Protein AF-A0A370KDG0-F1 (afdb_monomer_lite)

Structure (mmCIF, N/CA/C/O backbone):
data_AF-A0A370KDG0-F1
#
_entry.id   AF-A0A370KDG0-F1
#
loop_
_atom_site.group_PDB
_atom_site.id
_atom_site.type_symbol
_atom_site.label_atom_id
_atom_site.label_alt_id
_atom_site.label_comp_id
_atom_site.label_asym_id
_atom_site.label_entity_id
_atom_site.label_seq_id
_atom_site.pdbx_PDB_ins_code
_atom_site.Cartn_x
_atom_site.Cartn_y
_atom_site.Cartn_z
_atom_site.occupancy
_atom_site.B_iso_or_equiv
_atom_site.auth_seq_id
_atom_site.auth_comp_id
_atom_site.auth_asym_id
_atom_site.auth_atom_id
_atom_site.pdbx_PDB_model_num
ATOM 1 N N . MET A 1 1 ? -3.370 -17.925 -6.490 1.00 88.06 1 MET A N 1
ATOM 2 C CA . MET A 1 1 ? -2.415 -17.024 -7.178 1.00 88.06 1 MET A CA 1
ATOM 3 C C . MET A 1 1 ? -2.722 -15.598 -6.747 1.00 88.06 1 MET A C 1
ATOM 5 O O . MET A 1 1 ? -3.879 -15.213 -6.834 1.00 88.06 1 MET A O 1
ATOM 9 N N . ALA A 1 2 ? -1.748 -14.843 -6.236 1.00 93.31 2 ALA A N 1
ATOM 10 C CA . ALA A 1 2 ? -1.963 -13.452 -5.825 1.00 93.31 2 ALA A CA 1
ATOM 11 C C . ALA A 1 2 ? -1.588 -12.490 -6.960 1.00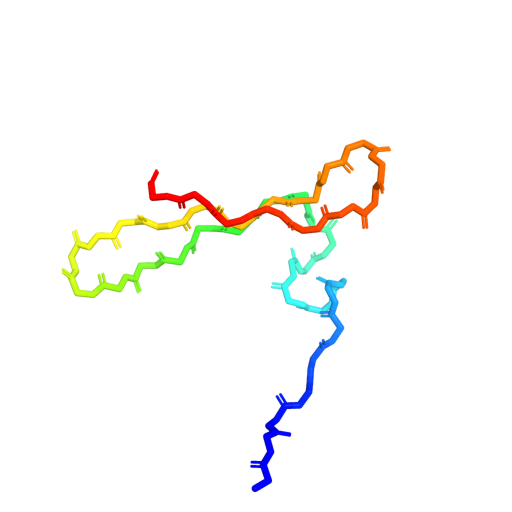 93.31 2 ALA A C 1
ATOM 13 O O . ALA A 1 2 ? -0.539 -12.657 -7.588 1.00 93.31 2 ALA A O 1
ATOM 14 N N . ARG A 1 3 ? -2.421 -11.473 -7.212 1.00 96.06 3 ARG A N 1
ATOM 15 C CA . ARG A 1 3 ? -2.086 -10.389 -8.145 1.00 96.06 3 ARG A CA 1
ATOM 16 C C . ARG A 1 3 ? -0.943 -9.562 -7.556 1.00 96.06 3 ARG A C 1
ATOM 18 O O . ARG A 1 3 ? -1.029 -9.113 -6.418 1.00 96.06 3 ARG A O 1
ATOM 25 N N . ARG A 1 4 ? 0.110 -9.342 -8.344 1.00 96.38 4 ARG A N 1
ATOM 26 C CA . ARG A 1 4 ? 1.228 -8.456 -7.991 1.00 96.38 4 ARG A CA 1
ATOM 27 C C . ARG A 1 4 ? 1.040 -7.092 -8.655 1.00 96.38 4 ARG A C 1
ATOM 29 O O . ARG A 1 4 ? 0.517 -7.009 -9.764 1.00 96.38 4 ARG A O 1
ATOM 36 N N . VAL A 1 5 ? 1.464 -6.034 -7.976 1.00 96.00 5 VAL A N 1
ATOM 37 C CA . VAL A 1 5 ? 1.488 -4.653 -8.477 1.00 96.00 5 VAL A CA 1
ATOM 38 C C . VAL A 1 5 ? 2.728 -3.963 -7.907 1.00 96.00 5 VAL A C 1
ATOM 40 O O . VAL A 1 5 ? 3.130 -4.272 -6.786 1.00 96.00 5 VAL A O 1
ATOM 43 N N . SER A 1 6 ? 3.368 -3.079 -8.673 1.00 96.62 6 SER A N 1
ATOM 44 C CA . SER A 1 6 ? 4.481 -2.274 -8.159 1.00 96.62 6 SER A CA 1
ATOM 45 C C . SER A 1 6 ? 3.962 -1.139 -7.274 1.00 96.62 6 SER A C 1
ATOM 47 O O . SER A 1 6 ? 2.858 -0.635 -7.482 1.00 96.62 6 SER A O 1
ATOM 49 N N . SER A 1 7 ? 4.771 -0.696 -6.311 1.00 94.75 7 SER A N 1
ATOM 50 C CA . SER A 1 7 ? 4.451 0.467 -5.471 1.00 94.75 7 SER A CA 1
ATOM 51 C C . SER A 1 7 ? 4.224 1.728 -6.309 1.00 94.75 7 SER A C 1
ATOM 53 O O . SER A 1 7 ? 3.277 2.465 -6.066 1.00 94.75 7 SER A O 1
ATOM 55 N N . GLN A 1 8 ? 5.031 1.931 -7.350 1.00 95.56 8 GLN A N 1
ATOM 56 C CA . GLN A 1 8 ? 4.917 3.075 -8.253 1.00 95.56 8 GLN A CA 1
ATOM 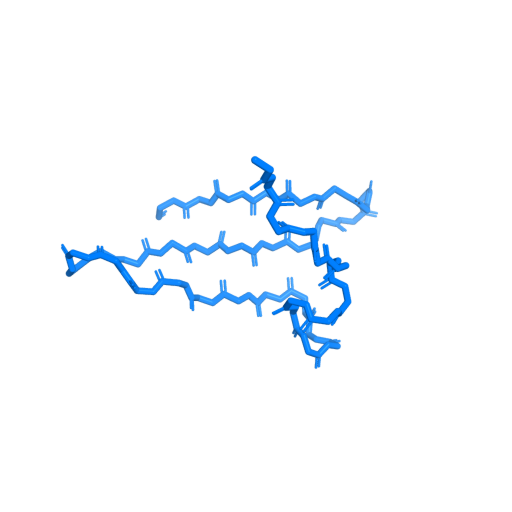57 C C . GLN A 1 8 ? 3.592 3.089 -9.030 1.00 95.56 8 GLN A C 1
ATOM 59 O O . GLN A 1 8 ? 2.963 4.138 -9.143 1.00 95.56 8 GLN A O 1
ATOM 64 N N . ALA A 1 9 ? 3.137 1.929 -9.522 1.00 96.31 9 ALA A N 1
ATOM 65 C CA . ALA A 1 9 ? 1.843 1.818 -10.195 1.00 96.31 9 ALA A CA 1
ATOM 66 C C . ALA A 1 9 ? 0.675 1.965 -9.210 1.00 96.31 9 ALA A C 1
ATOM 68 O O . ALA A 1 9 ? -0.341 2.571 -9.544 1.00 96.31 9 ALA A O 1
ATOM 69 N N . LEU A 1 10 ? 0.826 1.432 -7.994 1.00 96.06 10 LEU A N 1
ATOM 70 C CA . LEU A 1 10 ? -0.188 1.513 -6.945 1.00 96.06 10 LEU A CA 1
ATOM 71 C C . LEU A 1 10 ? -0.399 2.955 -6.460 1.00 96.06 10 LEU A C 1
ATOM 73 O O . LEU A 1 10 ? -1.539 3.375 -6.292 1.00 96.06 10 LEU A O 1
ATOM 77 N N . LEU A 1 11 ? 0.687 3.709 -6.282 1.00 95.75 11 LEU A N 1
ATOM 78 C CA . LEU A 1 11 ? 0.667 5.097 -5.815 1.00 95.75 11 LEU A CA 1
ATOM 79 C C . LEU A 1 11 ? 0.517 6.124 -6.950 1.00 95.75 11 LEU A C 1
ATOM 81 O O . LEU A 1 11 ? 0.398 7.311 -6.682 1.00 95.75 11 LEU A O 1
ATOM 85 N N . LYS A 1 12 ? 0.536 5.696 -8.220 1.00 95.44 12 LYS A N 1
ATOM 86 C CA . LYS A 1 12 ? 0.436 6.573 -9.405 1.00 95.44 12 LYS A CA 1
ATOM 87 C C . LYS A 1 12 ? 1.465 7.715 -9.433 1.00 95.44 12 LYS A C 1
ATOM 89 O O . LYS A 1 12 ? 1.165 8.810 -9.890 1.00 95.44 12 LYS A O 1
ATOM 94 N N . GLY A 1 13 ? 2.683 7.447 -8.965 1.00 92.12 13 GLY A N 1
ATOM 95 C CA . GLY A 1 13 ? 3.753 8.450 -8.879 1.00 92.12 13 GLY A CA 1
ATOM 96 C C . GLY A 1 13 ? 3.696 9.345 -7.637 1.00 92.12 13 GLY A C 1
ATOM 97 O O . GLY A 1 13 ? 4.663 10.055 -7.374 1.00 92.12 13 GLY A O 1
ATOM 98 N N . GLU A 1 14 ? 2.631 9.255 -6.840 1.00 95.56 14 GLU A N 1
ATOM 99 C CA . GLU A 1 14 ? 2.507 9.972 -5.576 1.00 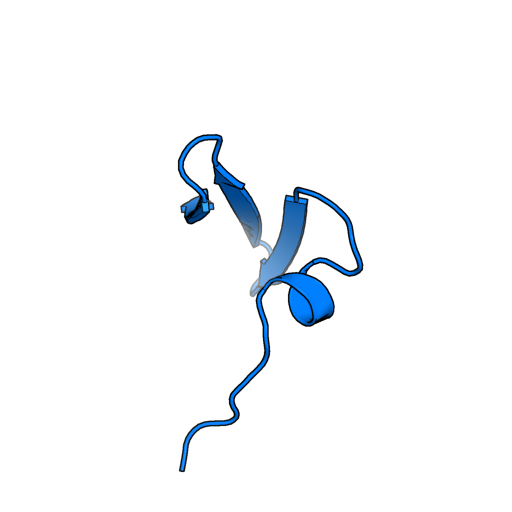95.56 14 GLU A CA 1
ATOM 100 C C . GLU A 1 14 ? 3.221 9.242 -4.432 1.00 95.56 14 GLU A C 1
ATOM 102 O O . GLU A 1 14 ? 3.654 8.091 -4.541 1.00 95.56 14 GLU A O 1
ATOM 107 N N . ARG A 1 15 ? 3.345 9.920 -3.289 1.00 95.25 15 ARG A N 1
ATOM 108 C CA . ARG A 1 15 ? 3.920 9.330 -2.067 1.00 95.25 15 ARG A CA 1
ATOM 109 C C . ARG A 1 15 ? 2.878 8.724 -1.132 1.00 95.25 15 ARG A C 1
ATOM 111 O O . ARG A 1 15 ? 3.259 8.070 -0.161 1.00 95.25 15 ARG A O 1
ATOM 118 N N . GLU A 1 16 ? 1.598 8.946 -1.407 1.00 96.75 16 GLU A N 1
ATOM 119 C CA . GLU A 1 16 ? 0.482 8.563 -0.550 1.00 96.75 16 GLU A CA 1
ATOM 120 C C . GLU A 1 16 ? -0.739 8.152 -1.380 1.00 96.75 16 GLU A C 1
ATOM 122 O O . GLU A 1 16 ? -1.045 8.763 -2.401 1.00 96.75 16 GLU A O 1
ATOM 127 N N . LEU A 1 17 ? -1.437 7.116 -0.919 1.00 97.44 17 LEU A N 1
ATOM 128 C CA . LEU A 1 17 ? -2.737 6.677 -1.413 1.00 97.44 17 LEU A CA 1
ATOM 129 C C . LEU A 1 17 ? -3.663 6.475 -0.214 1.00 97.44 17 LEU A C 1
ATOM 131 O O . LEU A 1 17 ? -3.316 5.747 0.718 1.00 97.44 17 LEU A O 1
ATOM 135 N N . VAL A 1 18 ? -4.857 7.056 -0.278 1.00 97.81 18 VAL A N 1
ATOM 136 C CA . VAL A 1 18 ? -5.937 6.749 0.663 1.00 97.81 18 VAL A CA 1
ATOM 137 C C . VAL A 1 18 ? -6.771 5.604 0.099 1.00 97.81 18 VAL A C 1
ATOM 139 O O . VAL A 1 18 ? -7.244 5.654 -1.036 1.00 97.81 18 VAL A O 1
ATOM 142 N N . ILE A 1 19 ? -6.937 4.556 0.895 1.00 98.06 19 ILE A N 1
ATOM 143 C CA . ILE A 1 19 ? -7.749 3.383 0.595 1.00 98.06 19 ILE A CA 1
ATOM 144 C C . ILE A 1 19 ? -8.994 3.461 1.471 1.00 98.06 19 ILE A C 1
ATOM 146 O O . ILE A 1 19 ? -8.907 3.356 2.691 1.00 98.06 19 ILE A O 1
ATOM 150 N N . GLN A 1 20 ? -10.158 3.610 0.848 1.00 98.19 20 GLN A N 1
ATOM 151 C CA . GLN A 1 20 ? -11.436 3.535 1.548 1.00 98.19 20 GLN A CA 1
ATOM 152 C C . GLN A 1 20 ? -11.910 2.081 1.600 1.00 98.19 20 GLN A C 1
ATOM 154 O O . GLN A 1 20 ? -12.025 1.412 0.571 1.00 98.19 20 GLN A O 1
ATOM 159 N N . HIS A 1 21 ? -12.181 1.575 2.801 1.00 97.75 21 HIS A N 1
ATOM 160 C CA . HIS A 1 21 ? -12.631 0.204 3.011 1.00 97.75 21 HIS A CA 1
ATOM 161 C C . HIS A 1 21 ? -13.592 0.108 4.199 1.00 97.75 21 HIS A C 1
ATOM 163 O O . HIS A 1 21 ? -13.239 0.447 5.327 1.00 97.75 21 HIS A O 1
ATOM 169 N N . GLN A 1 22 ? -14.814 -0.376 3.946 1.00 97.25 22 GLN A N 1
ATOM 170 C CA . GLN A 1 22 ? -15.865 -0.544 4.965 1.00 97.25 22 GLN A CA 1
ATOM 171 C C . GLN A 1 22 ? -16.105 0.725 5.808 1.00 97.25 22 GLN A C 1
ATOM 173 O O . GLN A 1 22 ? -16.208 0.659 7.029 1.00 97.2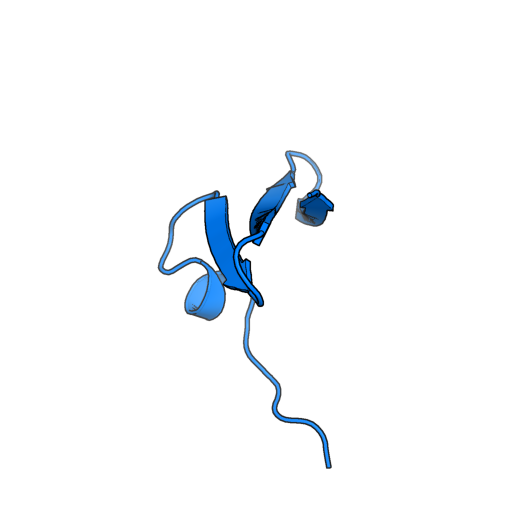5 22 GLN A O 1
ATOM 178 N N . GLY A 1 23 ? -16.122 1.897 5.164 1.00 97.56 23 GLY A N 1
ATOM 179 C CA . GLY A 1 23 ? -16.314 3.186 5.842 1.00 97.56 23 GLY A CA 1
ATOM 180 C C . GLY A 1 23 ? -15.108 3.682 6.648 1.00 97.56 23 GLY A C 1
ATOM 181 O O . GLY A 1 23 ? -15.215 4.698 7.323 1.00 97.56 23 GLY A O 1
ATOM 182 N N . ASN A 1 24 ? -13.972 2.986 6.583 1.00 98.19 24 ASN A N 1
ATOM 183 C CA . ASN A 1 24 ? -12.713 3.426 7.169 1.00 98.19 24 ASN A CA 1
ATOM 184 C C . ASN A 1 24 ? -11.765 3.892 6.069 1.00 98.19 24 ASN A C 1
ATOM 186 O O . ASN A 1 24 ? -11.814 3.398 4.939 1.00 98.19 24 ASN A O 1
ATOM 190 N N . GLU A 1 25 ? -10.869 4.795 6.434 1.00 98.50 25 GLU A N 1
ATOM 191 C CA . GLU A 1 25 ? -9.756 5.198 5.591 1.00 98.50 25 GLU A CA 1
ATOM 192 C C . GLU A 1 25 ? -8.493 4.474 6.046 1.00 98.50 25 GLU A C 1
ATOM 194 O O . GLU A 1 25 ? -8.345 4.110 7.211 1.00 98.50 25 GLU A O 1
ATOM 199 N N . TYR A 1 26 ? -7.616 4.199 5.092 1.00 98.44 26 TYR A N 1
ATOM 200 C CA . TYR A 1 26 ? -6.289 3.678 5.345 1.00 98.44 26 TYR A CA 1
ATOM 201 C C . TYR A 1 26 ? -5.306 4.438 4.471 1.00 98.44 26 TYR A C 1
ATOM 203 O O . TYR A 1 26 ? -5.515 4.578 3.267 1.00 98.44 26 TYR A O 1
ATOM 211 N N . HIS A 1 27 ? -4.209 4.890 5.051 1.00 98.19 27 HIS A N 1
ATOM 212 C CA . HIS A 1 27 ? -3.180 5.640 4.351 1.00 98.19 27 HIS A CA 1
ATOM 213 C C . HIS A 1 27 ? -2.008 4.718 4.044 1.00 98.19 27 HIS A C 1
ATOM 215 O O . HIS A 1 27 ? -1.293 4.275 4.944 1.00 98.19 27 HIS A O 1
ATOM 221 N N . LEU A 1 28 ? -1.800 4.431 2.762 1.00 98.31 28 LEU A N 1
ATOM 222 C CA . LEU A 1 28 ? -0.597 3.773 2.275 1.00 98.31 28 LEU A CA 1
ATOM 223 C C . LEU A 1 28 ? 0.420 4.845 1.881 1.00 98.31 28 LEU A C 1
ATOM 225 O O . LEU A 1 28 ? 0.152 5.638 0.982 1.00 98.31 28 LEU A O 1
ATOM 229 N N . ARG A 1 29 ? 1.594 4.863 2.515 1.00 97.62 29 ARG A N 1
ATOM 230 C CA . ARG A 1 29 ? 2.639 5.870 2.266 1.00 97.62 29 ARG A CA 1
ATOM 231 C C . ARG A 1 29 ? 3.984 5.238 1.941 1.00 97.62 29 ARG A C 1
ATOM 233 O O . ARG A 1 29 ? 4.365 4.240 2.552 1.00 97.62 29 ARG A O 1
ATOM 240 N N . LEU A 1 30 ? 4.732 5.869 1.035 1.00 97.25 30 LEU A N 1
ATOM 241 C CA . LEU A 1 30 ? 6.153 5.597 0.825 1.00 97.25 30 LEU A CA 1
ATOM 242 C C . LEU A 1 30 ? 6.984 6.428 1.812 1.00 97.25 30 LEU A C 1
ATOM 244 O O . LEU A 1 30 ? 6.982 7.665 1.784 1.00 97.25 30 LEU A O 1
ATOM 248 N N . THR A 1 31 ? 7.715 5.754 2.690 1.00 95.31 31 THR A N 1
ATOM 249 C CA . THR A 1 31 ? 8.589 6.386 3.682 1.00 95.31 31 THR A CA 1
ATOM 250 C C . THR A 1 31 ? 9.865 6.941 3.033 1.00 95.31 31 THR A C 1
ATOM 252 O O . THR A 1 31 ? 10.118 6.780 1.840 1.00 95.31 31 THR A O 1
ATOM 255 N N 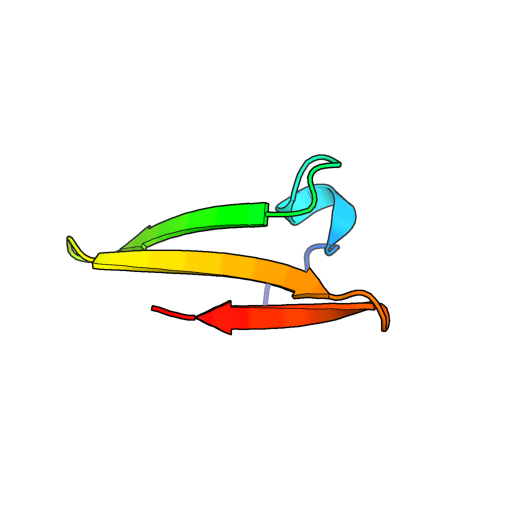. ARG A 1 32 ? 10.703 7.623 3.823 1.00 93.44 32 ARG A N 1
ATOM 256 C CA . ARG A 1 32 ? 12.019 8.110 3.366 1.00 93.44 32 ARG A CA 1
ATOM 257 C C . ARG A 1 32 ? 13.065 7.000 3.193 1.00 93.44 32 ARG A C 1
ATOM 259 O O . ARG A 1 32 ? 14.080 7.249 2.566 1.00 93.44 32 ARG A O 1
ATOM 266 N N . ASN A 1 33 ? 12.836 5.812 3.760 1.00 95.69 33 ASN A N 1
ATOM 267 C CA . ASN A 1 33 ? 13.699 4.632 3.608 1.00 95.69 33 ASN A CA 1
ATOM 268 C C . ASN A 1 33 ? 13.108 3.598 2.635 1.00 95.69 33 ASN A C 1
ATOM 270 O O . ASN A 1 33 ? 13.323 2.401 2.813 1.00 95.69 33 ASN A O 1
ATOM 274 N N . ASP A 1 34 ? 12.310 4.071 1.674 1.00 92.94 34 ASP A N 1
ATOM 275 C CA . ASP A 1 34 ? 11.709 3.287 0.588 1.00 92.94 34 ASP A CA 1
ATOM 276 C C . ASP A 1 34 ? 10.825 2.110 1.035 1.00 92.94 34 ASP A C 1
ATOM 278 O O . ASP A 1 34 ? 10.583 1.163 0.284 1.00 92.94 34 ASP A O 1
ATOM 282 N N . LYS A 1 35 ? 10.286 2.173 2.258 1.00 96.62 35 LYS A N 1
ATOM 283 C CA . LYS A 1 35 ? 9.305 1.207 2.765 1.00 96.62 35 LYS A CA 1
ATOM 284 C C . LYS A 1 35 ? 7.888 1.706 2.518 1.00 96.62 35 LYS A C 1
ATOM 286 O O . LYS A 1 35 ? 7.618 2.905 2.537 1.00 96.62 35 LYS A O 1
ATOM 291 N N . LEU A 1 36 ? 6.965 0.768 2.346 1.00 97.75 36 LEU A N 1
ATOM 292 C CA . LEU A 1 36 ? 5.538 1.058 2.404 1.00 97.75 36 LEU A CA 1
ATOM 293 C C . LEU A 1 36 ? 5.045 0.891 3.840 1.00 97.75 36 LEU A C 1
ATOM 295 O O . LEU A 1 36 ? 5.316 -0.129 4.474 1.00 97.75 36 LEU A O 1
ATOM 299 N N . ILE A 1 37 ? 4.308 1.881 4.332 1.00 97.81 37 ILE A N 1
ATOM 300 C CA . ILE A 1 37 ? 3.581 1.810 5.599 1.00 97.81 37 ILE A CA 1
ATOM 301 C C . ILE A 1 37 ? 2.090 1.978 5.321 1.00 97.81 37 ILE A C 1
ATOM 303 O O . ILE A 1 37 ? 1.706 2.866 4.565 1.00 97.81 37 ILE A O 1
ATOM 307 N N . LEU A 1 38 ? 1.269 1.111 5.914 1.00 98.12 38 LEU A N 1
ATOM 308 C CA . LEU A 1 38 ? -0.185 1.226 5.903 1.00 98.12 38 LEU A CA 1
ATOM 309 C C . LEU A 1 38 ? -0.641 1.589 7.315 1.00 98.12 38 LEU A C 1
ATOM 311 O O . LEU A 1 38 ? -0.379 0.838 8.255 1.00 98.12 38 LEU A O 1
ATOM 315 N N . THR A 1 39 ? -1.312 2.722 7.458 1.00 97.88 39 THR A N 1
ATOM 316 C CA . THR A 1 39 ? -1.955 3.138 8.709 1.00 97.88 39 THR A CA 1
ATOM 317 C C . THR A 1 39 ? -3.459 3.231 8.504 1.00 97.88 39 THR A C 1
ATOM 319 O O . THR A 1 39 ? -3.909 3.397 7.373 1.00 97.88 39 THR A O 1
ATOM 322 N N . LYS A 1 40 ? -4.228 3.085 9.581 1.00 95.00 40 LYS A N 1
A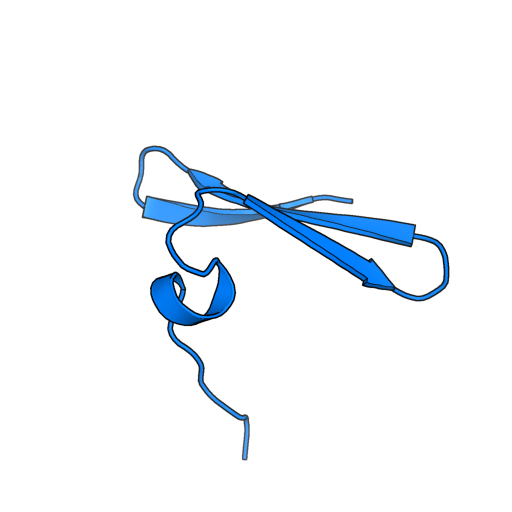TOM 323 C CA . LYS A 1 40 ? -5.646 3.453 9.607 1.00 95.00 40 LYS A CA 1
ATOM 324 C C . LYS A 1 40 ? -5.769 4.960 9.826 1.00 95.00 40 LYS A C 1
ATOM 326 O O . LYS A 1 40 ? -4.850 5.504 10.481 1.00 95.00 40 LYS A O 1
#

Radius of gyration: 10.92 Å; chains: 1; bounding box: 30×27×20 Å

Secondary structure (DSSP, 8-state):
-PPP--HHHHHTTSSEEEEEETTEEEEEEE-TTS-EEEE-

InterPro domains:
  IPR019600 Hemin uptake protein HemP [PF10636] (4-40)

Organism: NCBI:txid1920168

Foldseek 3Di:
DDDDDDPCRVCVNDQWDWDDDPNDTWIWGQDPVRDTDIGD

Sequence (40 aa):
MARRVSSQALLKGERELVIQHQGNEYHLRLTRNDKLILTK

pLDDT: mean 96.28, std 2.07, range [88.06, 98.5]